Protein AF-A0AAD9JGL1-F1 (afdb_monomer_lite)

Radius of gyration: 15.56 Å; chains: 1; bounding box: 37×12×39 Å

Organism: Ridgeia piscesae (NCBI:txid27915)

Sequence (49 aa):
MDFSRGFYVVYHLCSPHSFCVVLFVWCTVVYAHGRTYIDVSFSCLYGVP

Secondary structure (DSSP, 8-state):
--EEEEEEEEEEEE-TTS-EEEEEEEEEEEEETTEEEEEEEEEEEEE--

Foldseek 3Di:
DKDKDKDKDWDWDDDPPWWIKIKIKIWMWICDPNDTDIDIDIDIDTGGD

pLDDT: mean 86.1, std 9.63, range [57.81, 95.44]

Structure (mmCIF, N/CA/C/O backbone):
data_AF-A0AAD9JGL1-F1
#
_entry.id   AF-A0AAD9JGL1-F1
#
loop_
_atom_site.group_PDB
_atom_site.id
_atom_site.type_symbol
_atom_site.label_atom_id
_atom_site.label_alt_id
_atom_site.label_comp_id
_atom_site.label_asym_id
_atom_site.label_entity_id
_atom_site.label_seq_id
_atom_site.pdbx_PDB_ins_code
_atom_site.Cartn_x
_atom_site.Cartn_y
_atom_site.Cartn_z
_atom_site.occupancy
_atom_site.B_iso_or_equiv
_atom_site.auth_seq_id
_atom_site.auth_comp_id
_atom_site.auth_asym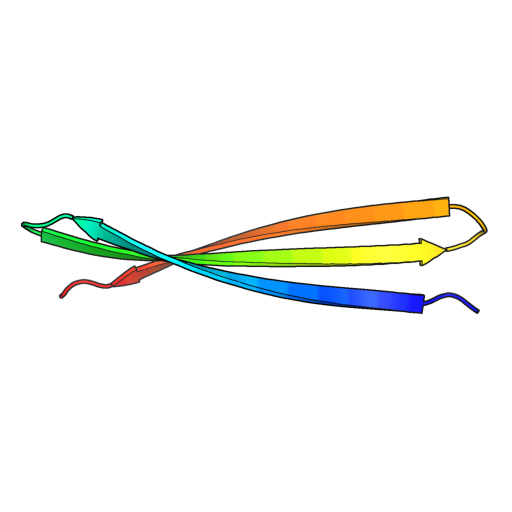_id
_atom_site.auth_atom_id
_atom_site.pdbx_PDB_model_num
ATOM 1 N N . MET A 1 1 ? -20.713 -4.231 17.524 1.00 57.81 1 MET A N 1
ATOM 2 C CA . MET A 1 1 ? -20.148 -4.981 16.387 1.00 57.81 1 MET A CA 1
ATOM 3 C C . MET A 1 1 ? -18.826 -4.330 16.062 1.00 57.81 1 MET A C 1
ATOM 5 O O . MET A 1 1 ? -18.834 -3.131 15.805 1.00 57.81 1 MET A O 1
ATOM 9 N N . ASP A 1 2 ? -17.731 -5.077 16.132 1.00 77.00 2 ASP A N 1
ATOM 10 C CA . ASP A 1 2 ? -16.439 -4.598 15.645 1.00 77.00 2 ASP A CA 1
ATOM 11 C C . ASP A 1 2 ? -16.427 -4.752 14.125 1.00 77.00 2 ASP A C 1
ATOM 13 O O . ASP A 1 2 ? -16.865 -5.778 13.597 1.00 77.00 2 ASP A O 1
ATOM 17 N N . PHE A 1 3 ? -15.991 -3.719 13.411 1.00 81.94 3 PHE A N 1
ATOM 18 C CA . PHE A 1 3 ? -15.862 -3.784 11.960 1.00 81.94 3 PHE A CA 1
ATOM 19 C C . PHE A 1 3 ? -14.532 -3.188 11.524 1.00 81.94 3 PHE A C 1
ATOM 21 O O . PHE A 1 3 ? -14.028 -2.228 12.113 1.00 81.94 3 PHE A O 1
ATOM 28 N N . SER A 1 4 ? -13.982 -3.750 10.455 1.00 86.94 4 SER A N 1
ATOM 29 C CA . SER A 1 4 ? -12.814 -3.214 9.774 1.00 86.94 4 SER A CA 1
ATOM 30 C C . SER A 1 4 ? -13.139 -2.964 8.307 1.00 86.94 4 SER A C 1
ATOM 32 O O . SER A 1 4 ? -13.924 -3.680 7.681 1.00 86.94 4 SER A O 1
ATOM 34 N N . ARG A 1 5 ? -12.564 -1.897 7.759 1.00 85.94 5 ARG A N 1
ATOM 35 C CA . ARG A 1 5 ? -12.576 -1.616 6.323 1.00 85.94 5 ARG A CA 1
ATOM 36 C C . ARG A 1 5 ? -11.142 -1.395 5.879 1.00 85.94 5 ARG A C 1
ATOM 38 O O . ARG A 1 5 ? -10.442 -0.563 6.449 1.00 85.94 5 ARG A O 1
ATOM 45 N N . GLY A 1 6 ? -10.723 -2.165 4.883 1.00 89.12 6 GLY A N 1
ATOM 46 C CA . GLY A 1 6 ? -9.424 -2.026 4.242 1.00 89.12 6 GLY A CA 1
ATOM 47 C C . GLY A 1 6 ? -9.567 -1.389 2.869 1.00 89.12 6 GLY A C 1
ATOM 48 O O . GLY A 1 6 ? -10.543 -1.647 2.162 1.00 89.12 6 GLY A O 1
ATOM 49 N N . PHE A 1 7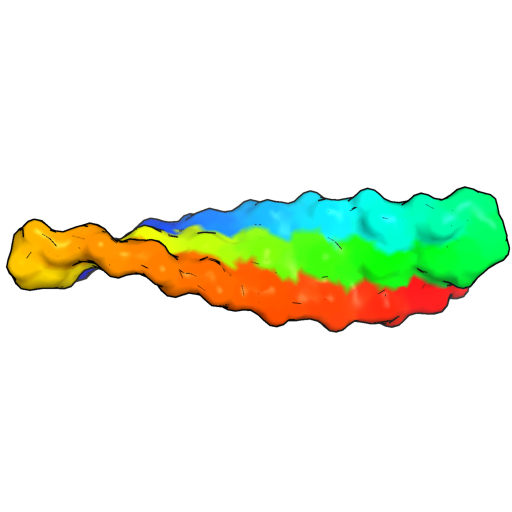 ? -8.591 -0.579 2.487 1.00 90.38 7 PHE A N 1
ATOM 50 C CA . PHE A 1 7 ? -8.382 -0.174 1.102 1.00 90.38 7 PHE A CA 1
ATOM 51 C C . PHE A 1 7 ? -6.890 -0.231 0.789 1.00 90.38 7 PHE A C 1
ATOM 53 O O . PHE A 1 7 ? -6.050 -0.073 1.677 1.00 90.38 7 PHE A O 1
ATOM 60 N N . TYR A 1 8 ? -6.564 -0.462 -0.479 1.00 90.81 8 TYR A N 1
ATOM 61 C CA . TYR A 1 8 ? -5.190 -0.448 -0.954 1.00 90.81 8 TYR A CA 1
ATOM 62 C C . TYR A 1 8 ? -5.026 0.586 -2.058 1.00 90.81 8 TYR A C 1
ATOM 64 O O . TYR A 1 8 ? -5.939 0.822 -2.852 1.00 90.81 8 TYR A O 1
ATOM 72 N N . VAL A 1 9 ? -3.852 1.204 -2.099 1.00 89.38 9 VAL A N 1
ATOM 73 C CA . VAL A 1 9 ? -3.449 2.126 -3.160 1.00 89.38 9 VAL A CA 1
ATOM 74 C C . VAL A 1 9 ? -2.149 1.610 -3.757 1.00 89.38 9 VAL A C 1
ATOM 76 O O . VAL A 1 9 ? -1.241 1.206 -3.029 1.00 89.38 9 VAL A O 1
ATOM 79 N N . VAL A 1 10 ? -2.074 1.604 -5.087 1.00 91.12 10 VAL A N 1
ATOM 80 C CA . VAL A 1 10 ? -0.890 1.175 -5.835 1.00 91.12 10 VAL A CA 1
ATOM 81 C C . VAL A 1 10 ? -0.261 2.397 -6.488 1.00 91.12 10 VAL A C 1
ATOM 83 O O . VAL A 1 10 ? -0.923 3.097 -7.255 1.00 91.12 10 VAL A O 1
ATOM 86 N N . TYR A 1 11 ? 1.013 2.646 -6.196 1.00 89.25 11 TYR A N 1
ATOM 87 C CA . TYR A 1 11 ? 1.800 3.695 -6.838 1.00 89.25 11 TYR A CA 1
ATOM 88 C C . TYR A 1 11 ? 2.863 3.073 -7.740 1.00 89.25 11 TYR A C 1
ATOM 90 O O . TYR A 1 11 ? 3.600 2.181 -7.321 1.00 89.25 11 TYR A O 1
ATOM 98 N N . HIS A 1 12 ? 2.970 3.588 -8.963 1.00 88.88 12 HIS A N 1
ATOM 99 C CA . HIS A 1 12 ? 4.041 3.255 -9.894 1.00 88.88 12 HIS A CA 1
ATOM 100 C C . HIS A 1 12 ? 5.029 4.417 -9.946 1.00 88.88 12 HIS A C 1
ATOM 102 O O . HIS A 1 12 ? 4.703 5.500 -10.430 1.00 88.88 12 HIS A O 1
ATOM 108 N N . LEU A 1 13 ? 6.234 4.193 -9.431 1.00 87.25 13 LEU A N 1
ATOM 109 C CA . LEU A 1 13 ? 7.329 5.157 -9.457 1.00 87.25 13 LEU A CA 1
ATOM 110 C C . LEU A 1 13 ? 8.377 4.647 -10.442 1.00 87.25 13 LEU A C 1
ATOM 112 O O . LEU A 1 13 ? 9.155 3.751 -10.120 1.00 87.25 13 LEU A O 1
ATOM 116 N N . CYS A 1 14 ? 8.369 5.195 -11.653 1.00 86.94 14 CYS A N 1
ATOM 117 C CA . CYS A 1 14 ? 9.321 4.831 -12.695 1.00 86.94 14 CYS A CA 1
ATOM 118 C C . CYS A 1 14 ? 10.426 5.880 -12.810 1.00 86.94 14 CYS A C 1
ATOM 120 O O . CYS A 1 14 ? 10.158 7.068 -12.991 1.00 86.94 14 CYS A O 1
ATOM 122 N N . SER A 1 15 ? 11.674 5.425 -12.734 1.00 84.81 15 SER A N 1
ATOM 123 C CA . SER A 1 15 ? 12.824 6.192 -13.198 1.00 84.81 15 SER A CA 1
ATOM 124 C C . SER A 1 15 ? 12.810 6.199 -14.731 1.00 84.81 15 SER A C 1
ATOM 126 O O . SER A 1 15 ? 12.705 5.124 -15.327 1.00 84.81 15 SER A O 1
ATOM 128 N N . PRO A 1 16 ? 12.967 7.359 -15.393 1.00 75.88 16 PRO A N 1
ATOM 129 C CA . PRO A 1 16 ? 12.949 7.458 -16.854 1.00 75.88 16 PRO A CA 1
ATOM 130 C C . PRO A 1 16 ? 14.066 6.671 -17.561 1.00 75.88 16 PRO A C 1
ATOM 132 O O . PRO A 1 16 ? 14.021 6.529 -18.779 1.00 75.88 16 PRO A O 1
ATOM 135 N N . HIS A 1 17 ? 15.062 6.158 -16.831 1.00 70.88 17 HIS A N 1
ATOM 136 C CA . HIS A 1 17 ? 16.244 5.533 -17.426 1.00 70.88 17 HIS A CA 1
ATOM 137 C C . HIS A 1 17 ? 16.539 4.097 -16.974 1.00 70.88 17 HIS A C 1
ATOM 139 O O . HIS A 1 17 ? 17.437 3.495 -17.556 1.00 70.88 17 HIS A O 1
ATOM 145 N N . SER A 1 18 ? 15.881 3.541 -15.945 1.00 67.50 18 SER A N 1
ATOM 146 C CA . SER A 1 18 ? 16.480 2.355 -15.301 1.00 67.50 18 SER A CA 1
ATOM 147 C C . SER A 1 18 ? 15.581 1.365 -14.563 1.00 67.50 18 SER A C 1
ATOM 149 O O . SER A 1 18 ? 15.933 0.189 -14.544 1.00 67.50 18 SER A O 1
ATOM 151 N N . PHE A 1 19 ? 14.474 1.767 -13.936 1.00 80.56 19 PHE A N 1
ATOM 152 C CA . PHE A 1 19 ? 13.640 0.827 -13.170 1.00 80.56 19 PHE A CA 1
ATOM 153 C C . PHE A 1 19 ? 12.282 1.419 -12.792 1.00 80.56 19 PHE A C 1
ATOM 155 O O . PHE A 1 19 ? 12.135 2.639 -12.695 1.00 80.56 19 PHE A O 1
ATOM 162 N N . CYS A 1 20 ? 11.314 0.546 -12.514 1.00 86.25 20 CYS A N 1
ATOM 163 C CA . CYS A 1 20 ? 10.032 0.916 -11.924 1.00 86.25 20 CYS A CA 1
ATOM 164 C C . CYS A 1 20 ? 9.861 0.224 -10.569 1.00 86.25 20 CYS A C 1
ATOM 166 O O . CYS A 1 20 ? 10.037 -0.985 -10.435 1.00 86.25 20 CYS A O 1
ATOM 168 N N . VAL A 1 21 ? 9.482 0.992 -9.552 1.00 89.00 21 VAL A N 1
ATOM 169 C CA . VAL A 1 21 ? 9.099 0.464 -8.240 1.00 89.00 21 VAL A CA 1
ATOM 170 C C . VAL A 1 21 ? 7.584 0.509 -8.133 1.00 89.00 21 VAL A C 1
ATOM 172 O O . VAL A 1 21 ? 6.972 1.557 -8.362 1.00 89.00 21 VAL A O 1
ATOM 175 N N . VAL A 1 22 ? 6.982 -0.623 -7.773 1.00 89.62 22 VAL A N 1
ATOM 176 C CA . VAL A 1 22 ? 5.559 -0.688 -7.434 1.00 89.62 22 VAL A CA 1
ATOM 177 C C . VAL A 1 22 ? 5.439 -0.642 -5.917 1.00 89.62 22 VAL A C 1
ATOM 179 O O . VAL A 1 22 ? 5.926 -1.538 -5.224 1.00 89.62 22 VAL A O 1
ATOM 182 N N . LEU A 1 23 ? 4.831 0.423 -5.399 1.00 90.75 23 LEU A N 1
ATOM 183 C CA . LEU A 1 23 ? 4.563 0.595 -3.975 1.00 90.75 23 LEU A CA 1
ATOM 184 C C . LEU A 1 23 ? 3.099 0.252 -3.697 1.00 90.75 23 LEU A C 1
ATOM 186 O O . LEU A 1 23 ? 2.187 0.890 -4.225 1.00 90.75 23 LEU A O 1
ATOM 190 N N . PHE A 1 24 ? 2.889 -0.733 -2.836 1.00 92.00 24 PHE A N 1
ATOM 191 C CA . PHE A 1 24 ? 1.589 -1.129 -2.319 1.00 92.00 24 PHE A CA 1
ATOM 192 C C . PHE A 1 24 ? 1.419 -0.518 -0.928 1.00 92.00 24 PHE A C 1
ATOM 194 O O . PHE A 1 24 ? 2.196 -0.810 -0.015 1.00 92.00 24 PHE A O 1
ATOM 201 N N . VAL A 1 25 ? 0.410 0.338 -0.770 1.00 93.31 25 VAL A N 1
ATOM 202 C CA . VAL A 1 25 ? 0.028 0.923 0.521 1.00 93.31 25 VAL A CA 1
ATOM 203 C C . VAL A 1 25 ? -1.292 0.304 0.947 1.00 93.31 25 VAL A C 1
ATOM 205 O O . VAL A 1 25 ? -2.285 0.425 0.228 1.00 93.31 25 VAL A O 1
ATOM 208 N N . TRP A 1 26 ? -1.308 -0.352 2.102 1.00 95.44 26 TRP A N 1
ATOM 209 C CA . TRP A 1 26 ? -2.506 -0.949 2.679 1.00 95.44 26 TRP A CA 1
ATOM 210 C C . TRP A 1 26 ? -2.921 -0.173 3.927 1.00 95.44 26 TRP A C 1
ATOM 212 O O . TRP A 1 26 ? -2.149 -0.060 4.879 1.00 95.44 26 TRP A O 1
ATOM 222 N N . CYS A 1 27 ? -4.150 0.339 3.927 1.00 94.50 27 CYS A N 1
ATOM 223 C CA . CYS A 1 27 ? -4.731 1.060 5.053 1.00 94.50 27 CYS A CA 1
ATOM 224 C C . CYS A 1 27 ? -5.930 0.281 5.596 1.00 94.50 27 CYS A C 1
ATOM 226 O O . CYS A 1 27 ? -6.921 0.086 4.887 1.00 94.50 27 CYS A O 1
ATOM 228 N N . THR A 1 28 ? -5.870 -0.112 6.868 1.00 94.50 28 THR A N 1
ATOM 229 C CA . THR A 1 28 ? -6.996 -0.724 7.584 1.00 94.50 28 THR A CA 1
ATOM 230 C C . THR A 1 28 ? -7.535 0.252 8.614 1.00 94.50 28 TH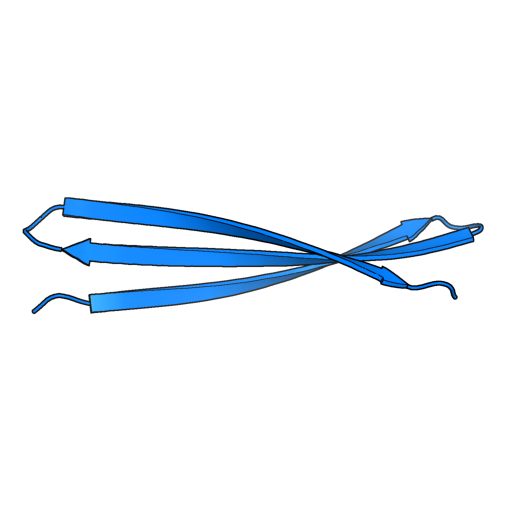R A C 1
ATOM 232 O O . THR A 1 28 ? -6.826 0.642 9.540 1.00 94.50 28 THR A O 1
ATOM 235 N N . VAL A 1 29 ? -8.810 0.613 8.494 1.00 93.56 29 VAL A N 1
ATOM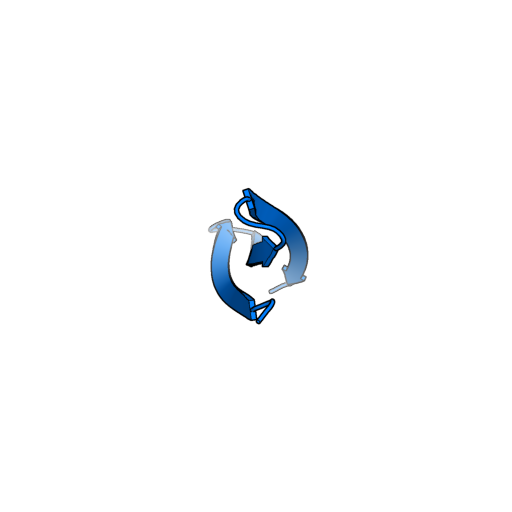 236 C CA . VAL A 1 29 ? -9.525 1.342 9.543 1.00 93.56 29 VAL A CA 1
ATOM 237 C C . VAL A 1 29 ? -10.295 0.331 10.380 1.00 93.56 29 VAL A C 1
ATOM 239 O O . VAL A 1 29 ? -11.139 -0.398 9.853 1.00 93.56 29 VAL A O 1
ATOM 242 N N . VAL A 1 30 ? -9.998 0.278 11.675 1.00 92.94 30 VAL A N 1
ATOM 243 C CA . VAL A 1 30 ? -10.616 -0.642 12.635 1.00 92.94 30 VAL A CA 1
ATOM 244 C C . VAL A 1 30 ? -11.426 0.163 13.640 1.00 92.94 30 VAL A C 1
ATOM 246 O O . VAL A 1 30 ? -10.885 1.030 14.326 1.00 92.94 30 VAL A O 1
ATOM 249 N N . TYR A 1 31 ? -12.717 -0.139 13.752 1.00 92.75 31 TYR A N 1
ATOM 250 C CA . TYR A 1 31 ? -13.594 0.441 14.765 1.00 92.75 31 TYR A CA 1
ATOM 251 C C . TYR A 1 31 ? -13.898 -0.623 15.815 1.00 92.75 31 TYR A C 1
ATOM 253 O O . TYR A 1 31 ? -14.634 -1.574 15.543 1.00 92.75 31 TYR A O 1
ATOM 261 N N . ALA A 1 32 ? -13.317 -0.458 17.002 1.00 91.06 32 ALA A N 1
ATOM 262 C CA . ALA A 1 32 ? -13.439 -1.399 18.109 1.00 91.06 32 ALA A CA 1
ATOM 263 C C . ALA A 1 32 ? -13.652 -0.646 19.426 1.00 91.06 32 ALA A C 1
ATOM 265 O O . ALA A 1 32 ? -12.969 0.339 19.707 1.00 91.06 32 ALA A O 1
ATOM 266 N N . HIS A 1 33 ? -14.608 -1.0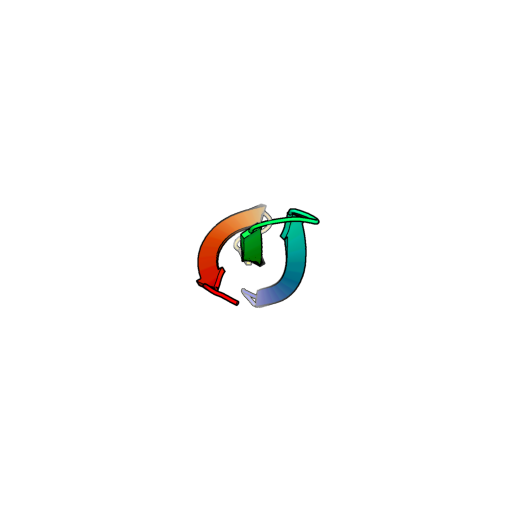98 20.243 1.00 91.69 33 HIS A N 1
ATOM 267 C CA . HIS A 1 33 ? -14.887 -0.533 21.577 1.00 91.69 33 HIS A CA 1
ATOM 268 C C . HIS A 1 33 ? -15.073 1.003 21.623 1.00 91.69 33 HIS A C 1
ATOM 270 O O . HIS A 1 33 ? -14.605 1.669 22.546 1.00 91.69 33 HIS A O 1
ATOM 276 N N . GLY A 1 34 ? -15.733 1.590 20.618 1.00 90.19 34 GLY A N 1
ATOM 277 C CA . GLY A 1 34 ? -15.931 3.047 20.536 1.00 90.19 34 GLY A CA 1
ATOM 278 C C . GLY A 1 34 ? -14.664 3.841 20.193 1.00 90.19 34 GLY A C 1
ATOM 279 O O . GLY A 1 34 ? -14.655 5.062 20.328 1.00 90.19 34 GLY A O 1
ATOM 280 N N . ARG A 1 35 ? -13.596 3.164 19.755 1.00 91.00 35 ARG A N 1
ATOM 281 C CA . ARG A 1 35 ? -12.337 3.761 19.302 1.00 91.00 35 ARG A CA 1
ATOM 282 C C . ARG A 1 35 ? -12.087 3.423 17.838 1.00 91.00 35 ARG A C 1
ATOM 284 O O . ARG A 1 35 ? -12.448 2.345 17.366 1.00 91.00 35 ARG A O 1
ATOM 291 N N . THR A 1 36 ? -11.437 4.352 17.148 1.00 92.38 36 THR A N 1
ATOM 292 C CA . THR A 1 36 ? -11.005 4.186 15.760 1.00 92.38 36 THR A CA 1
ATOM 293 C C . THR A 1 36 ? -9.493 4.039 15.737 1.00 92.38 36 THR A C 1
ATOM 295 O O . THR A 1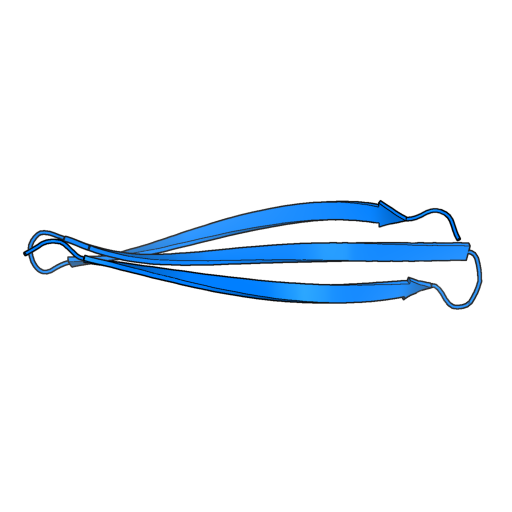 36 ? -8.780 4.905 16.242 1.00 92.38 36 THR A O 1
ATOM 298 N N . TYR A 1 37 ? -9.014 2.959 15.138 1.00 93.69 37 TYR A N 1
ATOM 299 C CA . TYR A 1 37 ? -7.602 2.686 14.909 1.00 93.69 37 TYR A CA 1
ATOM 300 C C . TYR A 1 37 ? -7.336 2.694 13.409 1.00 93.69 37 TYR A C 1
ATOM 302 O O . TYR A 1 37 ? -8.182 2.268 12.619 1.00 93.69 37 TYR A O 1
ATOM 310 N N . ILE A 1 38 ? -6.164 3.182 13.020 1.00 92.81 38 ILE A N 1
ATOM 311 C CA . ILE A 1 38 ? -5.701 3.149 11.636 1.00 92.81 38 ILE A CA 1
ATOM 312 C C . ILE A 1 38 ? -4.380 2.395 11.641 1.00 92.81 38 ILE A C 1
ATOM 314 O O . ILE A 1 38 ? -3.418 2.839 12.265 1.00 92.81 38 ILE A O 1
ATOM 318 N N . ASP A 1 39 ? -4.364 1.256 10.964 1.00 91.75 39 ASP A N 1
ATOM 319 C CA . ASP A 1 39 ? -3.158 0.489 10.687 1.00 91.75 39 ASP A CA 1
ATOM 320 C C . ASP A 1 39 ? -2.741 0.746 9.237 1.00 91.75 39 ASP A C 1
ATOM 322 O O . ASP A 1 39 ? -3.566 0.649 8.322 1.00 91.75 39 ASP A O 1
ATOM 326 N N . VAL A 1 40 ? -1.480 1.125 9.033 1.00 92.06 40 VAL A N 1
ATOM 327 C CA . VAL A 1 40 ? -0.926 1.425 7.710 1.00 92.06 40 VAL A CA 1
ATOM 328 C C . VAL A 1 40 ? 0.300 0.555 7.500 1.00 92.06 40 VAL A C 1
ATOM 330 O O . VAL A 1 40 ? 1.259 0.639 8.267 1.00 92.06 40 VAL A O 1
ATOM 333 N N . SER A 1 41 ? 0.290 -0.249 6.442 1.00 93.69 41 SER A N 1
ATOM 334 C CA . SER A 1 41 ? 1.437 -1.060 6.040 1.00 93.69 41 SER A CA 1
ATOM 335 C C . SER A 1 41 ? 1.872 -0.741 4.612 1.00 93.69 41 SER A C 1
ATOM 337 O O . SER A 1 41 ? 1.075 -0.360 3.752 1.00 93.69 41 SER A O 1
ATOM 339 N N . PHE A 1 42 ? 3.177 -0.870 4.378 1.00 91.06 42 PHE A N 1
ATOM 340 C CA . PHE A 1 42 ? 3.826 -0.553 3.111 1.00 91.06 42 PHE A CA 1
ATOM 341 C C . PHE A 1 42 ? 4.588 -1.777 2.615 1.00 91.06 42 PHE A C 1
ATOM 343 O O . PHE A 1 42 ? 5.306 -2.421 3.381 1.00 91.06 42 PHE A O 1
ATOM 350 N N . SER A 1 43 ? 4.468 -2.073 1.327 1.00 90.19 43 SER A N 1
ATOM 351 C CA . SER A 1 43 ? 5.265 -3.092 0.650 1.00 90.19 43 SER A CA 1
ATOM 352 C C . SER A 1 43 ? 5.746 -2.545 -0.690 1.00 90.19 43 SER A C 1
ATOM 354 O O . SER A 1 43 ? 4.992 -1.875 -1.394 1.00 90.19 43 SER A O 1
ATOM 356 N N . CYS A 1 44 ? 7.003 -2.795 -1.046 1.00 86.75 44 CYS A N 1
ATOM 357 C CA . CYS A 1 44 ? 7.563 -2.403 -2.333 1.00 86.75 44 CYS A CA 1
ATOM 358 C C . CYS A 1 44 ? 8.025 -3.639 -3.107 1.00 86.75 44 CYS A C 1
ATOM 360 O O . CYS A 1 44 ? 8.679 -4.526 -2.559 1.00 86.75 44 CYS A O 1
ATOM 362 N N . LEU A 1 45 ? 7.688 -3.686 -4.395 1.00 87.50 45 LEU A N 1
ATOM 363 C CA . LEU A 1 45 ? 8.207 -4.673 -5.332 1.00 87.50 45 LEU A CA 1
ATOM 364 C C . LEU A 1 45 ? 9.117 -3.951 -6.325 1.00 87.50 45 LEU A C 1
ATOM 366 O O . LEU A 1 45 ? 8.696 -3.010 -7.004 1.00 87.50 45 LEU A O 1
ATOM 370 N N . TYR A 1 46 ? 10.375 -4.379 -6.389 1.00 82.56 46 TYR A N 1
ATOM 371 C CA . TYR A 1 46 ? 11.326 -3.858 -7.360 1.00 82.56 46 TYR A CA 1
ATOM 372 C C . TYR A 1 46 ? 11.111 -4.575 -8.697 1.00 82.56 46 TYR A C 1
ATOM 374 O O . TYR A 1 46 ? 11.385 -5.770 -8.809 1.00 82.56 46 TYR A O 1
ATOM 382 N N . GLY A 1 47 ? 10.583 -3.857 -9.688 1.00 66.38 47 GLY A N 1
ATOM 383 C CA . GLY A 1 47 ? 10.464 -4.333 -11.061 1.00 66.38 47 GLY A CA 1
ATOM 384 C C . GLY A 1 47 ? 11.676 -3.874 -11.864 1.00 66.38 47 GLY A C 1
ATOM 385 O O . GLY A 1 47 ? 11.822 -2.687 -12.162 1.00 66.38 47 GLY A O 1
ATOM 386 N N . VAL A 1 48 ? 12.560 -4.810 -12.201 1.00 58.50 48 VAL A N 1
ATOM 387 C CA . VAL A 1 48 ? 13.542 -4.595 -13.275 1.00 58.50 48 VAL A CA 1
ATOM 388 C C . VAL A 1 48 ? 12.742 -4.531 -14.589 1.00 58.50 48 VAL A C 1
ATOM 390 O O . VAL A 1 48 ? 11.813 -5.332 -14.715 1.00 58.50 48 VAL A O 1
ATOM 393 N N . PRO A 1 49 ? 13.006 -3.561 -15.489 1.00 58.72 49 PRO A N 1
ATOM 394 C CA . PRO A 1 49 ? 12.249 -3.392 -16.733 1.00 58.72 49 PRO A CA 1
ATOM 395 C C . PRO A 1 49 ? 12.194 -4.662 -17.589 1.00 58.72 49 PRO A C 1
ATOM 397 O O . PRO A 1 49 ? 13.164 -5.454 -17.542 1.00 58.72 49 PRO A O 1
#